Protein AF-A0A5B6TCZ8-F1 (afdb_monomer_lite)

Organism: NCBI:txid2595005

Foldseek 3Di:
DDDDDPPVVDWDWDDPPPDIDTDPDDPPDDDQKDKAADPVRLVCLQVVVDACVVCVVRIDMDHDPVVSVVVSNCSNVVD

Radius of gyration: 13.48 Å; chains: 1; bounding box: 40×26×35 Å

Secondary structure (DSSP, 8-state):
-----------EEEE-SSSEEEES--TT---SEEEEE-HHHHHHHHTTSS-GGG-GGGEEEEE-HHHHHHHHHHHTT--

pLDDT: mean 81.8, std 14.87, range [37.16, 95.75]

Sequence (79 aa):
MAITGEVNGEWLVRYNGKNWVRTESMPGSTPLTEISIDAYASWKLFSKSLRPKDLQDKIQITGNQKLGEAAVEMILFMT

Structure (mmCIF, N/CA/C/O backbone):
data_AF-A0A5B6TCZ8-F1
#
_entry.id   AF-A0A5B6TCZ8-F1
#
loop_
_atom_site.group_PDB
_atom_site.id
_atom_site.type_symbol
_atom_site.label_atom_id
_atom_site.label_alt_id
_atom_site.label_comp_id
_atom_site.label_asym_id
_atom_site.label_entity_id
_atom_site.label_seq_id
_atom_site.pdbx_PDB_ins_code
_atom_site.Cartn_x
_atom_site.Cartn_y
_atom_site.Cartn_z
_atom_site.occupancy
_atom_site.B_iso_or_equiv
_atom_site.auth_seq_id
_atom_site.auth_comp_id
_atom_site.auth_asym_id
_atom_site.auth_atom_id
_atom_site.pdbx_PDB_model_num
ATOM 1 N N . MET A 1 1 ? -25.630 13.877 4.787 1.00 37.16 1 MET A N 1
ATOM 2 C CA . MET A 1 1 ? -24.393 14.664 4.595 1.00 37.16 1 MET A CA 1
ATOM 3 C C . MET A 1 1 ? -23.671 14.042 3.410 1.00 37.16 1 MET A C 1
ATOM 5 O O . MET A 1 1 ? -23.311 12.879 3.511 1.00 37.16 1 MET A O 1
ATOM 9 N N . ALA A 1 2 ? -23.607 14.726 2.265 1.00 39.38 2 ALA A N 1
ATOM 10 C CA . ALA A 1 2 ? -23.000 14.187 1.046 1.00 39.38 2 ALA A CA 1
ATOM 11 C C . ALA A 1 2 ? -21.602 14.789 0.884 1.00 39.38 2 ALA A C 1
ATOM 13 O O . ALA A 1 2 ? -21.464 16.009 0.831 1.00 39.38 2 ALA A O 1
ATOM 14 N N . ILE A 1 3 ? -20.578 13.938 0.855 1.00 43.34 3 ILE A N 1
ATOM 15 C CA . ILE A 1 3 ? -19.217 14.344 0.508 1.00 43.34 3 ILE A CA 1
ATOM 16 C C . ILE A 1 3 ? -19.107 14.164 -1.005 1.00 43.34 3 ILE A C 1
ATOM 18 O O . ILE A 1 3 ? -18.967 13.045 -1.486 1.00 43.34 3 ILE A O 1
ATOM 22 N N . THR A 1 4 ? -19.243 15.253 -1.758 1.00 43.31 4 THR A N 1
ATOM 23 C CA . THR A 1 4 ? -18.999 15.278 -3.205 1.00 43.31 4 THR A CA 1
ATOM 24 C C . THR A 1 4 ? -17.663 15.964 -3.450 1.00 43.31 4 THR A C 1
ATOM 26 O O . THR A 1 4 ? -17.561 17.185 -3.351 1.00 43.31 4 THR A O 1
ATOM 29 N N . GLY A 1 5 ? -16.638 15.173 -3.741 1.00 44.47 5 GLY A N 1
ATOM 30 C CA . GLY A 1 5 ? -15.354 15.643 -4.244 1.00 44.47 5 GLY A CA 1
ATOM 31 C C . GLY A 1 5 ? -14.820 14.600 -5.213 1.00 44.47 5 GLY A C 1
ATOM 32 O O . GLY A 1 5 ? -14.915 13.408 -4.923 1.00 44.47 5 GLY A O 1
ATOM 33 N N . GLU A 1 6 ? -14.303 15.031 -6.362 1.00 44.06 6 GLU A N 1
ATOM 34 C CA . GLU A 1 6 ? -13.503 14.172 -7.238 1.00 44.06 6 GLU A CA 1
ATOM 35 C C . GLU A 1 6 ? -12.268 13.716 -6.460 1.00 44.06 6 GLU A C 1
ATOM 37 O O . GLU A 1 6 ? -11.239 14.387 -6.405 1.00 44.06 6 GLU A O 1
ATOM 42 N N . VAL A 1 7 ? -12.374 12.562 -5.812 1.00 53.19 7 VAL A N 1
ATOM 43 C CA . VAL A 1 7 ? -11.199 11.804 -5.419 1.00 53.19 7 VAL A CA 1
ATOM 44 C C . VAL A 1 7 ? -10.888 10.970 -6.646 1.00 53.19 7 VAL A C 1
ATOM 46 O O . VAL A 1 7 ? -11.615 10.027 -6.941 1.00 53.19 7 VAL A O 1
ATOM 49 N N . ASN A 1 8 ? -9.865 11.365 -7.404 1.00 54.00 8 ASN A N 1
ATOM 50 C CA . ASN A 1 8 ? -9.291 10.557 -8.480 1.00 54.00 8 ASN A CA 1
ATOM 51 C C . ASN A 1 8 ? -8.749 9.267 -7.825 1.00 54.00 8 ASN A C 1
ATOM 53 O O . ASN A 1 8 ? -7.587 9.217 -7.415 1.00 54.00 8 ASN A O 1
ATOM 57 N N . GLY A 1 9 ? -9.654 8.310 -7.579 1.00 70.81 9 GLY A N 1
ATOM 58 C CA . GLY A 1 9 ? -9.605 7.269 -6.538 1.00 70.81 9 GLY A CA 1
ATOM 59 C C . GLY A 1 9 ? -8.608 6.147 -6.783 1.00 70.81 9 GLY A C 1
ATOM 60 O O . GLY A 1 9 ? -8.656 5.120 -6.117 1.00 70.81 9 GLY A O 1
ATOM 61 N N . GLU A 1 10 ? -7.704 6.358 -7.729 1.00 79.44 10 GLU A N 1
ATOM 62 C CA . GLU A 1 10 ? -6.693 5.410 -8.146 1.00 79.44 10 GLU A CA 1
ATOM 63 C C . GLU A 1 10 ? -5.345 6.115 -8.182 1.00 79.44 10 GLU A C 1
ATOM 65 O O . GLU A 1 10 ? -5.157 7.135 -8.855 1.00 79.44 10 GLU A O 1
ATOM 70 N N . TRP A 1 11 ? -4.380 5.564 -7.452 1.00 83.31 11 TRP A N 1
ATOM 71 C CA . TRP A 1 11 ? -3.004 6.038 -7.465 1.00 83.31 11 TRP A CA 1
ATOM 72 C C . TRP A 1 11 ? -2.092 4.906 -7.906 1.00 83.31 11 TRP A C 1
ATOM 74 O O . TRP A 1 11 ? -2.023 3.860 -7.267 1.00 83.31 11 TRP A O 1
ATOM 84 N N . LEU A 1 12 ? -1.339 5.142 -8.978 1.00 87.44 12 LEU A N 1
ATOM 85 C CA . LEU A 1 12 ? -0.297 4.225 -9.412 1.00 87.44 12 LEU A CA 1
ATOM 86 C C . LEU A 1 12 ? 1.032 4.682 -8.821 1.00 87.44 12 LEU A C 1
ATOM 88 O O . LEU A 1 12 ? 1.445 5.833 -8.985 1.00 87.44 12 LEU A O 1
ATOM 92 N N . VAL A 1 13 ? 1.716 3.770 -8.137 1.00 87.75 13 VAL A N 1
ATOM 93 C CA . VAL A 1 13 ? 3.032 4.031 -7.555 1.00 87.75 13 VAL A CA 1
ATOM 94 C C . VAL A 1 13 ? 4.010 2.988 -8.071 1.00 87.75 13 VAL A C 1
ATOM 96 O O . VAL A 1 13 ? 3.732 1.791 -8.057 1.00 87.75 13 VAL A O 1
ATOM 99 N N . ARG A 1 14 ? 5.174 3.446 -8.533 1.00 88.69 14 ARG A N 1
ATOM 100 C CA . ARG A 1 14 ? 6.234 2.582 -9.057 1.00 88.69 14 ARG A CA 1
ATOM 101 C C . ARG A 1 14 ? 7.532 2.836 -8.307 1.00 88.69 14 ARG A C 1
ATOM 103 O O . ARG A 1 14 ? 7.934 3.985 -8.129 1.00 88.69 14 ARG A O 1
ATOM 110 N N . TYR A 1 15 ? 8.215 1.766 -7.921 1.00 87.75 15 TYR A N 1
ATOM 111 C CA . TYR A 1 15 ? 9.585 1.845 -7.428 1.00 87.75 15 TYR A CA 1
ATOM 112 C C . TYR A 1 15 ? 10.559 1.899 -8.611 1.00 87.75 15 TYR A C 1
ATOM 114 O O . TYR A 1 15 ? 10.520 1.035 -9.484 1.00 87.75 15 TYR A O 1
ATOM 122 N N . ASN A 1 16 ? 11.423 2.914 -8.662 1.00 88.06 16 ASN A N 1
ATOM 123 C CA . ASN A 1 16 ? 12.382 3.106 -9.762 1.00 88.06 16 ASN A CA 1
ATOM 124 C C . ASN A 1 16 ? 13.797 2.562 -9.462 1.00 88.06 16 ASN A C 1
ATOM 126 O O . ASN A 1 16 ? 14.728 2.864 -10.203 1.00 88.06 16 ASN A O 1
ATOM 130 N N . GLY A 1 17 ? 13.977 1.816 -8.365 1.00 89.69 17 GLY A N 1
ATOM 131 C CA . GLY A 1 17 ? 15.286 1.349 -7.885 1.00 89.69 17 GLY A CA 1
ATOM 132 C C . GLY A 1 17 ? 15.934 2.241 -6.819 1.00 89.69 17 GLY A C 1
ATOM 133 O O . GLY A 1 17 ? 16.912 1.833 -6.201 1.00 89.69 17 GLY A O 1
ATOM 134 N N . LYS A 1 18 ? 15.389 3.438 -6.570 1.00 91.06 18 LYS A N 1
ATOM 135 C CA . LYS A 1 18 ? 15.855 4.358 -5.519 1.00 91.06 18 LYS A CA 1
ATOM 136 C C . LYS A 1 18 ? 14.719 4.797 -4.605 1.00 91.06 18 LYS A C 1
ATOM 138 O O . LYS A 1 18 ? 14.857 4.761 -3.386 1.00 91.06 18 LYS A O 1
ATOM 143 N N . ASN A 1 19 ? 13.596 5.200 -5.187 1.00 87.75 19 ASN A N 1
ATOM 144 C CA . ASN A 1 19 ? 12.445 5.724 -4.467 1.00 87.75 19 ASN A CA 1
ATOM 145 C C . ASN A 1 19 ? 11.126 5.326 -5.138 1.00 87.75 19 ASN A C 1
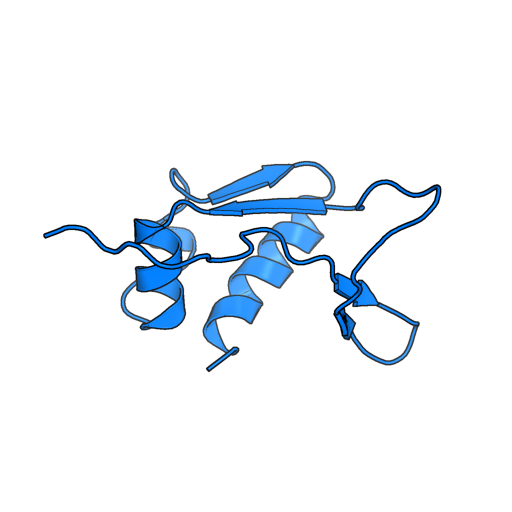ATOM 147 O O . ASN A 1 19 ? 11.080 4.921 -6.302 1.00 87.75 19 ASN A O 1
ATOM 151 N N . TRP A 1 20 ? 10.043 5.456 -4.376 1.00 86.62 20 TRP A N 1
ATOM 152 C CA . TRP A 1 20 ? 8.685 5.338 -4.888 1.00 86.62 20 TRP A CA 1
ATOM 153 C C . TRP A 1 20 ? 8.272 6.654 -5.546 1.00 86.62 20 TRP A C 1
ATOM 155 O O . TRP A 1 20 ? 8.503 7.729 -4.988 1.00 86.62 20 TRP A O 1
ATOM 165 N N . VAL A 1 21 ? 7.682 6.570 -6.737 1.00 87.62 21 VAL A N 1
ATOM 166 C CA . VAL A 1 21 ? 7.150 7.724 -7.469 1.00 87.62 21 VAL A CA 1
ATOM 167 C C . VAL A 1 21 ? 5.703 7.468 -7.865 1.00 87.62 21 VAL A C 1
ATOM 169 O O . VAL A 1 21 ? 5.365 6.368 -8.308 1.00 87.62 21 VAL A O 1
ATOM 172 N N . ARG A 1 22 ? 4.853 8.489 -7.722 1.00 86.38 22 ARG A N 1
ATOM 173 C CA . ARG A 1 22 ? 3.507 8.476 -8.298 1.00 86.38 22 ARG A CA 1
ATOM 174 C C . ARG A 1 22 ? 3.628 8.586 -9.815 1.00 86.38 22 ARG A C 1
ATOM 176 O O . ARG A 1 22 ? 4.424 9.377 -10.319 1.00 86.38 22 ARG A O 1
ATOM 183 N N . THR A 1 23 ? 2.851 7.792 -10.531 1.00 86.44 23 THR A N 1
ATOM 184 C CA . THR A 1 23 ? 2.759 7.839 -11.987 1.00 86.44 23 THR A CA 1
ATOM 185 C C . THR A 1 23 ? 1.298 7.915 -12.407 1.00 86.44 23 THR A C 1
ATOM 187 O O . THR A 1 23 ? 0.412 7.501 -11.665 1.00 86.44 23 THR A O 1
ATOM 190 N N . GLU A 1 24 ? 1.044 8.487 -13.577 1.00 83.94 24 GLU A N 1
ATOM 191 C CA . GLU A 1 24 ? -0.306 8.619 -14.132 1.00 83.94 24 GLU A CA 1
ATOM 192 C C . GLU A 1 24 ? -0.668 7.436 -15.036 1.00 83.94 24 GLU A C 1
ATOM 194 O O . GLU A 1 24 ? -1.835 7.225 -15.343 1.00 83.94 24 GLU A O 1
ATOM 199 N N . SER A 1 25 ? 0.321 6.643 -15.462 1.00 82.56 25 SER A N 1
ATOM 200 C CA . SER A 1 25 ? 0.089 5.478 -16.314 1.00 82.56 25 SER A CA 1
ATOM 201 C C . SER A 1 25 ? 1.183 4.418 -16.170 1.00 82.56 25 SER A C 1
ATOM 203 O O . SER A 1 25 ? 2.345 4.714 -15.886 1.00 82.56 25 SER A O 1
ATOM 205 N N . MET A 1 26 ? 0.811 3.159 -16.406 1.00 76.69 26 MET A N 1
ATOM 206 C CA . MET A 1 26 ? 1.741 2.037 -16.570 1.00 76.69 26 MET A CA 1
ATOM 207 C C . MET A 1 26 ? 1.550 1.406 -17.955 1.00 76.69 26 MET A C 1
ATOM 209 O O . MET A 1 26 ? 0.846 0.406 -18.088 1.00 76.69 26 MET A O 1
ATOM 213 N N . PRO A 1 27 ? 2.137 1.988 -19.017 1.00 72.06 27 PRO A N 1
ATOM 214 C CA . PRO A 1 27 ? 1.989 1.441 -20.359 1.00 72.06 27 PRO A CA 1
ATOM 215 C C . PRO A 1 27 ? 2.619 0.045 -20.445 1.00 72.06 27 PRO A C 1
ATOM 217 O O . PRO A 1 27 ? 3.814 -0.121 -20.207 1.00 72.06 27 PRO A O 1
ATOM 220 N N . GLY A 1 28 ? 1.800 -0.952 -20.795 1.00 72.81 28 GLY A N 1
ATOM 221 C CA . GLY A 1 28 ? 2.236 -2.329 -21.051 1.00 72.81 28 GLY A CA 1
ATOM 222 C C . GLY A 1 28 ? 2.488 -3.198 -19.814 1.00 72.81 28 GLY A C 1
ATOM 223 O O . GLY A 1 28 ? 2.959 -4.320 -19.978 1.00 72.81 28 GLY A O 1
ATOM 224 N N . SER A 1 29 ? 2.163 -2.723 -18.606 1.00 76.44 29 SER A N 1
ATOM 225 C CA . SER A 1 29 ? 2.413 -3.463 -17.362 1.00 76.44 29 SER A CA 1
ATOM 226 C C . SER A 1 29 ? 1.198 -3.460 -16.444 1.00 76.44 29 SER A C 1
ATOM 228 O O . SER A 1 29 ? 0.596 -2.417 -16.202 1.00 76.44 29 SER A O 1
ATOM 230 N N . THR A 1 30 ? 0.882 -4.618 -15.867 1.00 82.56 30 THR A N 1
ATOM 231 C CA . THR A 1 30 ? -0.068 -4.726 -14.756 1.00 82.56 30 THR A CA 1
ATOM 232 C C . THR A 1 30 ? 0.632 -4.420 -13.430 1.00 82.56 30 THR A C 1
ATOM 234 O O . THR A 1 30 ? 1.806 -4.779 -13.267 1.00 82.56 30 THR A O 1
ATOM 237 N N . PRO A 1 31 ? -0.050 -3.785 -12.461 1.00 88.00 31 PRO A N 1
ATOM 238 C CA . PRO A 1 31 ? 0.503 -3.612 -11.125 1.00 88.00 31 PRO A CA 1
ATOM 239 C C . PRO A 1 31 ? 0.844 -4.973 -10.500 1.00 88.00 31 PRO A C 1
ATOM 241 O O . PRO A 1 31 ? 0.114 -5.948 -10.660 1.00 88.00 31 PRO A O 1
ATOM 244 N N . LEU A 1 32 ? 1.956 -5.038 -9.761 1.00 92.94 32 LEU A N 1
ATOM 245 C CA . LEU A 1 32 ? 2.318 -6.237 -8.991 1.00 92.94 32 LEU A CA 1
ATOM 246 C C . LEU A 1 32 ? 1.345 -6.489 -7.836 1.00 92.94 32 LEU A C 1
ATOM 248 O O . LEU A 1 32 ? 1.188 -7.626 -7.399 1.00 92.94 32 LEU A O 1
ATOM 252 N N . THR A 1 33 ? 0.745 -5.423 -7.313 1.00 94.38 33 THR A N 1
ATOM 253 C CA . THR A 1 33 ? -0.277 -5.469 -6.275 1.00 94.38 33 THR A CA 1
ATOM 254 C C . THR A 1 33 ? -1.265 -4.337 -6.499 1.00 94.38 33 THR A C 1
ATOM 256 O O . THR A 1 33 ? -0.871 -3.225 -6.850 1.00 94.38 33 THR A O 1
ATOM 259 N N . GLU A 1 34 ? -2.531 -4.619 -6.255 1.00 93.00 34 GLU A N 1
ATOM 260 C CA . GLU A 1 34 ? -3.610 -3.644 -6.202 1.00 93.00 34 GLU A CA 1
ATOM 261 C C . GLU A 1 34 ? -4.203 -3.670 -4.796 1.00 93.00 34 GLU A C 1
ATOM 263 O O . GLU A 1 34 ? -4.316 -4.737 -4.188 1.00 93.00 34 GLU A O 1
ATOM 268 N N . ILE A 1 35 ? -4.518 -2.495 -4.259 1.00 92.00 35 ILE A N 1
ATOM 269 C CA . ILE A 1 35 ? -5.058 -2.335 -2.911 1.00 92.00 35 ILE A CA 1
ATOM 270 C C . ILE A 1 35 ? -6.326 -1.509 -3.050 1.00 92.00 35 ILE A C 1
ATOM 272 O O . ILE A 1 35 ? -6.265 -0.349 -3.454 1.00 92.00 35 ILE A O 1
ATOM 276 N N . SER A 1 36 ? -7.459 -2.106 -2.707 1.00 91.38 36 SER A N 1
ATOM 277 C CA . SER A 1 36 ? -8.746 -1.425 -2.675 1.00 91.38 36 SER A CA 1
ATOM 278 C C . SER A 1 36 ? -9.167 -1.217 -1.229 1.00 91.38 36 SER A C 1
ATOM 280 O O . SER A 1 36 ? -9.145 -2.147 -0.419 1.00 91.38 36 SER A O 1
ATOM 282 N N . ILE A 1 37 ? -9.511 0.023 -0.894 1.00 88.50 37 ILE A N 1
ATOM 283 C CA . ILE A 1 37 ? -9.917 0.428 0.449 1.00 88.50 37 ILE A CA 1
ATOM 284 C C . ILE A 1 37 ? -11.182 1.256 0.296 1.00 88.50 37 ILE A C 1
ATOM 286 O O . ILE A 1 37 ? -11.215 2.214 -0.478 1.00 88.50 37 ILE A O 1
ATOM 290 N N . ASP A 1 38 ? -12.230 0.916 1.042 1.00 86.88 38 ASP A N 1
ATOM 291 C CA . ASP A 1 38 ? -13.432 1.743 1.025 1.00 86.88 38 ASP A CA 1
ATOM 292 C C . ASP A 1 38 ? -13.167 3.137 1.636 1.00 86.88 38 ASP A C 1
ATOM 294 O O . ASP A 1 38 ? -12.193 3.370 2.363 1.00 86.88 38 ASP A O 1
ATOM 298 N N . ALA A 1 39 ? -14.029 4.106 1.327 1.00 84.62 39 ALA A N 1
ATOM 299 C CA . ALA A 1 39 ? -13.836 5.489 1.765 1.00 84.62 39 ALA A CA 1
ATOM 300 C C . ALA A 1 39 ? -13.813 5.638 3.300 1.00 84.62 39 ALA A C 1
ATOM 302 O O . ALA A 1 39 ? -13.096 6.487 3.836 1.00 84.62 39 ALA A O 1
ATOM 303 N N . TYR A 1 40 ? -14.576 4.807 4.017 1.00 87.94 40 TYR A N 1
ATOM 304 C CA . TYR A 1 40 ? -14.630 4.836 5.476 1.00 87.94 40 TYR A CA 1
ATOM 305 C C . TYR A 1 40 ? -13.309 4.350 6.081 1.00 87.94 40 TYR A C 1
ATOM 307 O O . TYR A 1 40 ? -12.720 5.044 6.911 1.00 87.94 40 TYR A O 1
ATOM 315 N N . ALA A 1 41 ? -12.821 3.192 5.643 1.00 88.12 41 ALA A N 1
ATOM 316 C CA . ALA A 1 41 ? -11.564 2.605 6.080 1.00 88.12 41 ALA A CA 1
ATOM 317 C C . ALA A 1 41 ? -10.377 3.501 5.710 1.00 88.12 41 ALA A C 1
ATOM 319 O O . ALA A 1 41 ? -9.528 3.758 6.563 1.00 88.12 41 ALA A O 1
ATOM 320 N N . SER A 1 42 ? -10.377 4.070 4.500 1.00 85.75 42 SER A N 1
ATOM 321 C CA . SER A 1 42 ? -9.363 5.032 4.054 1.00 85.75 42 SER A CA 1
ATOM 322 C C . SER A 1 42 ? -9.265 6.211 5.020 1.00 85.75 42 SER A C 1
ATOM 324 O O . SER A 1 42 ? -8.190 6.507 5.539 1.00 85.75 42 SER A O 1
ATOM 326 N N . TRP A 1 43 ? -10.401 6.841 5.343 1.00 85.88 43 TRP A N 1
ATOM 327 C CA . TRP A 1 43 ? -10.432 7.953 6.293 1.00 85.88 43 TRP A CA 1
ATOM 328 C C . TRP A 1 43 ? -9.906 7.554 7.675 1.00 85.88 43 TRP A C 1
ATOM 330 O O . TRP A 1 43 ? -9.115 8.290 8.259 1.00 85.88 43 TRP A O 1
ATOM 340 N N . LYS A 1 44 ? -10.293 6.378 8.186 1.00 89.75 44 LYS A N 1
ATOM 341 C CA . LYS A 1 44 ? -9.849 5.893 9.503 1.00 89.75 44 LYS A CA 1
ATOM 342 C C . LYS A 1 44 ? -8.349 5.602 9.572 1.00 89.75 44 LYS A C 1
ATOM 344 O O . LYS A 1 44 ? -7.761 5.807 10.638 1.00 89.75 44 LYS A O 1
ATOM 349 N N . LEU A 1 45 ? -7.747 5.156 8.469 1.00 86.94 45 LEU A N 1
ATOM 350 C CA . LEU A 1 45 ? -6.302 4.954 8.351 1.00 86.94 45 LEU A CA 1
ATOM 351 C C . LEU A 1 45 ? -5.558 6.294 8.321 1.00 86.94 45 LEU A C 1
ATOM 353 O O . LEU A 1 45 ? -4.655 6.502 9.132 1.00 86.94 45 LEU A O 1
ATOM 357 N N . PHE A 1 46 ? -5.975 7.230 7.460 1.00 84.50 46 PHE A N 1
ATOM 358 C CA . PHE A 1 46 ? -5.336 8.551 7.350 1.00 84.50 46 PHE A CA 1
ATOM 359 C C . PHE A 1 46 ? -5.472 9.378 8.632 1.00 84.50 46 PHE A C 1
ATOM 361 O O . PHE A 1 46 ? -4.520 10.027 9.060 1.00 84.50 46 PHE A O 1
ATOM 368 N N . SER A 1 47 ? -6.625 9.306 9.304 1.00 88.81 47 SER A N 1
ATOM 369 C CA . SER A 1 47 ? -6.840 9.967 10.595 1.00 88.81 47 SER A CA 1
ATOM 370 C C . SER A 1 47 ? -6.158 9.251 11.767 1.00 88.81 47 SER A C 1
ATOM 372 O O . SER A 1 47 ? -6.319 9.676 12.914 1.00 88.81 47 SER A O 1
ATOM 374 N N . LYS A 1 48 ? -5.439 8.145 11.509 1.00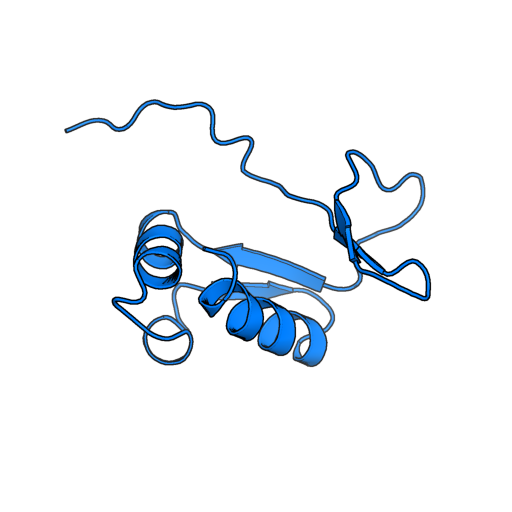 86.12 48 LYS A N 1
ATOM 375 C CA . LYS A 1 48 ? -4.774 7.283 12.505 1.00 86.12 48 LYS A CA 1
ATOM 376 C C . LYS A 1 48 ? -5.720 6.794 13.608 1.00 86.12 48 LYS A C 1
ATOM 378 O O . LYS A 1 48 ? -5.281 6.483 14.713 1.00 86.12 48 LYS A O 1
ATOM 383 N N . SER A 1 49 ? -7.022 6.743 13.324 1.00 88.50 49 SER A N 1
ATOM 384 C CA . SER A 1 49 ? -8.049 6.346 14.291 1.00 88.50 49 SER A CA 1
ATOM 385 C C . SER A 1 49 ? -8.171 4.831 14.420 1.00 88.50 49 SER A C 1
ATOM 387 O O . SER A 1 49 ? -8.549 4.355 15.485 1.00 88.50 49 SER A O 1
ATOM 389 N N . LEU A 1 50 ? -7.862 4.087 13.355 1.00 90.75 50 LEU A N 1
ATOM 390 C CA . LEU A 1 50 ? -7.810 2.624 13.343 1.00 90.75 50 LEU A CA 1
ATOM 391 C C . LEU A 1 50 ? -6.529 2.150 12.653 1.00 90.75 50 LEU A C 1
ATOM 393 O O . LEU A 1 50 ? -5.932 2.882 11.858 1.00 90.75 50 LEU A O 1
ATOM 397 N N . ARG A 1 51 ? -6.094 0.929 12.968 1.00 89.81 51 ARG A N 1
ATOM 398 C CA . ARG A 1 51 ? -4.958 0.268 12.313 1.00 89.81 51 ARG A CA 1
ATOM 399 C C . ARG A 1 51 ? -5.453 -0.669 11.203 1.00 89.81 51 ARG A C 1
ATOM 401 O O . ARG A 1 51 ? -6.596 -1.114 11.266 1.00 89.81 51 ARG A O 1
ATOM 408 N N . PRO A 1 52 ? -4.599 -1.040 10.232 1.00 90.06 52 PRO A N 1
ATOM 409 C CA . PRO A 1 52 ? -4.946 -1.997 9.179 1.00 90.06 52 PRO A CA 1
ATOM 410 C C . PRO A 1 52 ? -5.572 -3.295 9.697 1.00 90.06 52 PRO A C 1
ATOM 412 O O . PRO A 1 52 ? -6.574 -3.763 9.166 1.00 90.06 52 PRO A O 1
ATOM 415 N N . LYS A 1 53 ? -5.038 -3.832 10.801 1.00 90.25 53 LYS A N 1
ATOM 416 C CA . LYS A 1 53 ? -5.573 -5.029 11.466 1.00 90.25 53 LYS A CA 1
ATOM 417 C C . LYS A 1 53 ? -7.020 -4.888 11.960 1.00 90.25 53 LYS A C 1
ATOM 419 O O . LYS A 1 53 ? -7.697 -5.897 12.099 1.00 90.25 53 LYS A O 1
ATOM 424 N N . ASP A 1 54 ? -7.487 -3.667 12.21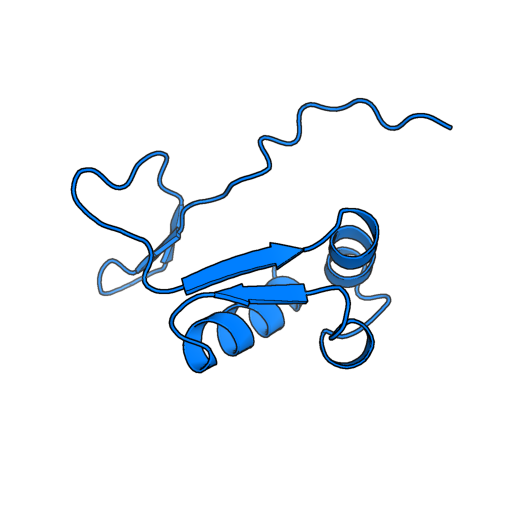4 1.00 90.56 54 ASP A N 1
ATOM 425 C CA . ASP A 1 54 ? -8.852 -3.386 12.676 1.00 90.56 54 ASP A CA 1
ATOM 426 C C . ASP A 1 54 ? -9.832 -3.232 11.490 1.00 90.56 54 ASP A C 1
ATOM 428 O O . ASP A 1 54 ? -11.025 -3.014 11.687 1.00 90.56 54 ASP A O 1
ATOM 432 N N . LEU A 1 55 ? -9.325 -3.304 10.252 1.00 89.62 55 LEU A N 1
ATOM 433 C CA . LEU A 1 55 ? -10.036 -3.009 9.005 1.00 89.62 55 LEU A CA 1
ATOM 434 C C . LEU A 1 55 ? -9.832 -4.100 7.939 1.00 89.62 55 LEU A C 1
ATOM 436 O O . LEU A 1 55 ? -10.027 -3.833 6.757 1.00 89.62 55 LEU A O 1
ATOM 440 N N . GLN A 1 56 ? -9.450 -5.320 8.333 1.00 84.00 56 GLN A N 1
ATOM 441 C CA . GLN A 1 56 ? -9.113 -6.405 7.397 1.00 84.00 56 GLN A CA 1
ATOM 442 C C . GLN A 1 56 ? -10.233 -6.686 6.384 1.00 84.00 56 GLN A C 1
ATOM 444 O O . GLN A 1 56 ? -9.966 -6.795 5.194 1.00 84.00 56 GLN A O 1
ATOM 449 N N . ASP A 1 57 ? -11.495 -6.675 6.819 1.00 88.25 57 ASP A N 1
ATOM 450 C CA . ASP A 1 57 ? -12.652 -6.911 5.938 1.00 88.25 57 ASP A CA 1
ATOM 451 C C . ASP A 1 57 ? -12.942 -5.748 4.969 1.00 88.25 57 ASP A C 1
ATOM 453 O O . ASP A 1 57 ? -13.823 -5.843 4.112 1.00 88.25 57 ASP A O 1
ATOM 457 N N . LYS A 1 58 ? -12.252 -4.614 5.139 1.00 89.38 58 LYS A N 1
ATOM 458 C CA . LYS A 1 58 ? -12.434 -3.368 4.377 1.00 89.38 58 LYS A CA 1
ATOM 459 C C . LYS A 1 58 ? -11.246 -3.030 3.478 1.00 89.38 58 LYS A C 1
ATOM 461 O O . LYS A 1 58 ? -11.288 -2.015 2.782 1.00 89.38 58 LYS A O 1
ATOM 466 N N . ILE A 1 59 ? -10.204 -3.859 3.510 1.00 91.19 59 ILE A N 1
ATOM 467 C CA . ILE A 1 59 ? -8.984 -3.711 2.722 1.00 91.19 59 ILE A CA 1
ATOM 468 C C . ILE A 1 59 ? -8.835 -4.974 1.883 1.00 91.19 59 ILE A C 1
ATOM 4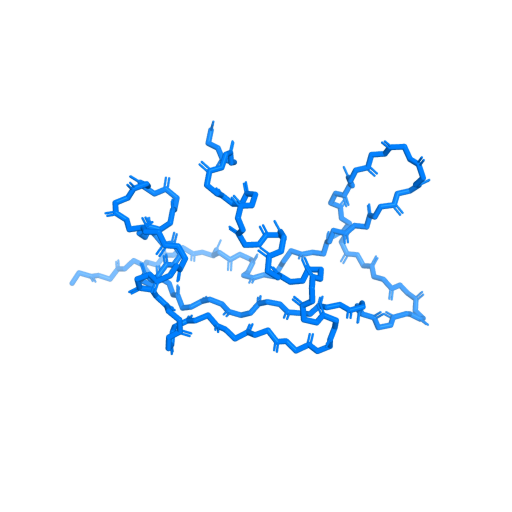70 O O . ILE A 1 59 ? -8.649 -6.068 2.408 1.00 91.19 59 ILE A O 1
ATOM 474 N N . GLN A 1 60 ? -8.907 -4.820 0.568 1.00 93.94 60 GLN A N 1
ATOM 475 C CA . GLN A 1 60 ? -8.697 -5.913 -0.371 1.00 93.94 60 GLN A CA 1
ATOM 476 C C . GLN A 1 60 ? -7.342 -5.745 -1.040 1.00 93.94 60 GLN A C 1
ATOM 478 O O . GLN A 1 60 ? -7.033 -4.675 -1.560 1.00 93.94 60 GLN A O 1
ATOM 483 N N . ILE A 1 61 ? -6.539 -6.806 -1.022 1.00 93.38 61 ILE A N 1
ATOM 484 C CA . ILE A 1 61 ? -5.243 -6.860 -1.695 1.00 93.38 61 ILE A CA 1
ATOM 485 C C . ILE A 1 61 ? -5.333 -7.925 -2.783 1.00 93.38 61 ILE A C 1
ATOM 487 O O . ILE A 1 61 ? -5.649 -9.081 -2.504 1.00 93.38 61 ILE A O 1
ATOM 491 N N . THR A 1 62 ? -5.028 -7.535 -4.016 1.00 94.12 62 THR A N 1
ATOM 492 C CA . THR A 1 62 ? -4.978 -8.434 -5.174 1.00 94.12 62 THR A CA 1
ATOM 493 C C . THR A 1 62 ? -3.558 -8.443 -5.735 1.00 94.12 62 THR A C 1
ATOM 495 O O . THR A 1 62 ? -2.928 -7.395 -5.856 1.00 94.12 62 THR A O 1
ATOM 498 N N . GLY A 1 63 ? -3.030 -9.618 -6.088 1.00 94.88 63 GLY A N 1
ATOM 499 C CA . GLY A 1 63 ? -1.651 -9.775 -6.565 1.00 94.88 63 GLY A CA 1
ATOM 500 C C . GLY A 1 63 ? -0.672 -10.116 -5.437 1.00 94.88 63 GLY A C 1
ATOM 501 O O . GLY A 1 63 ? -0.865 -11.091 -4.712 1.00 94.88 63 GLY A O 1
ATOM 502 N N . ASN A 1 64 ? 0.422 -9.364 -5.311 1.00 95.75 64 ASN A N 1
ATOM 503 C CA . ASN A 1 64 ? 1.468 -9.631 -4.323 1.00 95.75 64 ASN A CA 1
ATOM 504 C C . ASN A 1 64 ? 1.048 -9.204 -2.906 1.00 95.75 64 ASN A C 1
ATOM 506 O O . ASN A 1 64 ? 1.266 -8.063 -2.497 1.00 95.75 64 ASN A O 1
ATOM 510 N N . GLN A 1 65 ? 0.536 -10.169 -2.139 1.00 94.19 65 GLN A N 1
ATOM 511 C CA . GLN A 1 65 ? 0.046 -9.983 -0.772 1.00 94.19 65 GLN A CA 1
ATOM 512 C C . GLN A 1 65 ? 1.042 -9.261 0.149 1.00 94.19 65 GLN A C 1
ATOM 514 O O . GLN A 1 65 ? 0.696 -8.276 0.794 1.00 94.19 65 GLN A O 1
ATOM 519 N N . LYS A 1 66 ? 2.304 -9.708 0.172 1.00 93.88 66 LYS A N 1
ATOM 520 C CA . LYS A 1 66 ? 3.334 -9.154 1.065 1.00 93.88 66 LYS A CA 1
ATOM 521 C C . LYS A 1 66 ? 3.645 -7.691 0.744 1.00 93.88 66 LYS A C 1
ATOM 523 O O . LYS A 1 66 ? 3.912 -6.901 1.647 1.00 93.88 66 LYS A O 1
ATOM 528 N N . LEU A 1 67 ? 3.633 -7.333 -0.543 1.00 92.56 67 LEU A N 1
ATOM 529 C CA . LEU A 1 67 ? 3.816 -5.949 -0.974 1.00 92.56 67 LEU A CA 1
ATOM 530 C C . LEU A 1 67 ? 2.605 -5.090 -0.596 1.00 92.56 67 LEU A C 1
ATOM 532 O O . LEU A 1 67 ? 2.794 -3.978 -0.106 1.00 92.56 67 LEU A O 1
ATOM 536 N N . GLY A 1 68 ? 1.391 -5.610 -0.790 1.00 92.38 68 GLY A N 1
ATOM 537 C CA . GLY A 1 68 ? 0.159 -4.928 -0.403 1.00 92.38 68 GLY A CA 1
ATOM 538 C C . GLY A 1 68 ? 0.094 -4.644 1.096 1.00 92.38 68 GLY A C 1
ATOM 539 O O . GLY A 1 68 ? -0.144 -3.508 1.491 1.00 92.38 68 GLY A O 1
ATOM 540 N N . GLU A 1 69 ? 0.398 -5.634 1.936 1.00 91.62 69 GLU A N 1
ATOM 541 C CA . GLU A 1 69 ? 0.427 -5.479 3.398 1.00 91.62 69 GLU A CA 1
ATOM 542 C C . GLU A 1 69 ? 1.443 -4.419 3.836 1.00 91.62 69 GLU A C 1
ATOM 544 O O . GLU A 1 69 ? 1.117 -3.526 4.618 1.00 91.62 69 G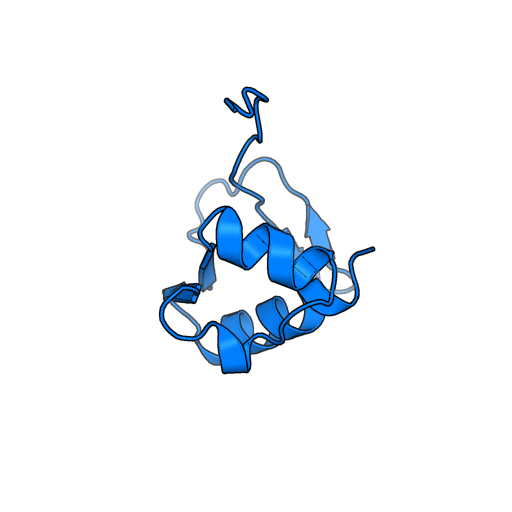LU A O 1
ATOM 549 N N . ALA A 1 70 ? 2.658 -4.462 3.278 1.00 90.31 70 ALA A N 1
ATOM 550 C CA . ALA A 1 70 ? 3.680 -3.459 3.563 1.00 90.31 70 ALA A CA 1
ATOM 551 C C . ALA A 1 70 ? 3.236 -2.048 3.139 1.00 90.31 70 ALA A C 1
ATOM 553 O O . ALA A 1 70 ? 3.445 -1.086 3.877 1.00 90.31 70 ALA A O 1
ATOM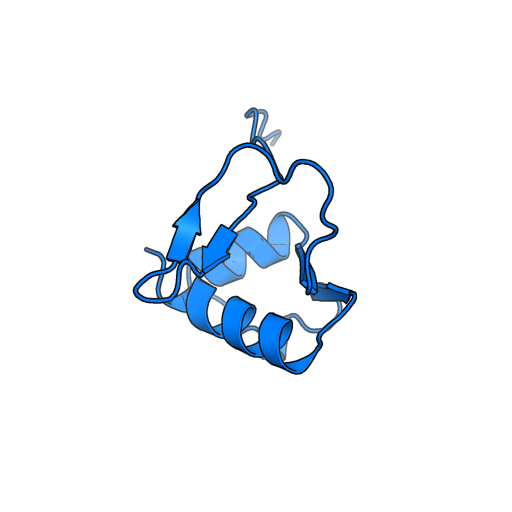 554 N N . ALA A 1 71 ? 2.600 -1.916 1.973 1.00 89.62 71 ALA A N 1
ATOM 555 C CA . ALA A 1 71 ? 2.085 -0.640 1.490 1.00 89.62 71 ALA A CA 1
ATOM 556 C C . ALA A 1 71 ? 0.945 -0.103 2.373 1.00 89.62 71 ALA A C 1
ATOM 558 O O . ALA A 1 71 ? 0.934 1.085 2.687 1.00 89.62 71 ALA A O 1
ATOM 559 N N . VAL A 1 72 ? 0.033 -0.962 2.836 1.00 89.06 72 VAL A N 1
ATOM 560 C CA . VAL A 1 72 ? -1.051 -0.583 3.758 1.00 89.06 72 VAL A CA 1
ATOM 561 C C . VAL A 1 72 ? -0.500 -0.079 5.098 1.00 89.06 72 VAL A C 1
ATOM 563 O O . VAL A 1 72 ? -0.975 0.932 5.614 1.00 89.06 72 VAL A O 1
ATOM 566 N N . GLU A 1 73 ? 0.534 -0.720 5.643 1.00 85.81 73 GLU A N 1
ATOM 567 C CA . GLU A 1 73 ? 1.216 -0.238 6.854 1.00 85.81 73 GLU A CA 1
ATOM 568 C C . GLU A 1 73 ? 1.882 1.134 6.635 1.00 85.81 73 GLU A C 1
ATOM 570 O O . GLU A 1 73 ? 1.880 1.983 7.528 1.00 85.81 73 GLU A O 1
ATOM 575 N N . MET A 1 74 ? 2.398 1.403 5.429 1.00 82.06 74 MET A N 1
ATOM 576 C CA . MET A 1 74 ? 2.993 2.701 5.087 1.00 82.06 74 MET A CA 1
ATOM 577 C C . MET A 1 74 ? 1.971 3.844 5.004 1.00 82.06 74 MET A C 1
ATOM 579 O O . MET A 1 74 ? 2.335 4.986 5.293 1.00 82.06 74 MET A O 1
ATOM 583 N N . ILE A 1 75 ? 0.702 3.565 4.675 1.00 77.94 75 ILE A N 1
ATOM 584 C CA . ILE A 1 75 ? -0.367 4.586 4.621 1.00 77.94 75 ILE A CA 1
ATOM 585 C C . ILE A 1 75 ? -0.502 5.314 5.968 1.00 77.94 75 ILE A C 1
ATOM 587 O O . ILE A 1 75 ? -0.770 6.513 5.997 1.00 77.94 75 ILE A O 1
ATOM 591 N N . LEU A 1 76 ? -0.210 4.640 7.086 1.00 65.88 76 LEU A N 1
ATOM 592 C CA . LEU A 1 76 ? -0.232 5.233 8.430 1.00 65.88 76 LEU A CA 1
ATOM 593 C C . LEU A 1 76 ? 0.779 6.376 8.636 1.00 65.88 76 LEU A C 1
ATOM 595 O O . LEU A 1 76 ? 0.670 7.121 9.615 1.00 65.88 76 LEU A O 1
ATOM 599 N N . PHE A 1 77 ? 1.766 6.508 7.751 1.00 63.56 77 PHE A N 1
ATOM 600 C CA . PHE A 1 77 ? 2.827 7.513 7.824 1.00 63.56 77 PHE A CA 1
ATOM 601 C C . PHE A 1 77 ? 2.714 8.585 6.731 1.00 63.56 77 PHE A C 1
ATOM 603 O O . PHE A 1 77 ? 3.458 9.562 6.771 1.00 63.56 77 PHE A O 1
ATOM 610 N N . MET A 1 78 ? 1.781 8.436 5.785 1.00 59.47 78 MET A N 1
ATOM 611 C CA . MET A 1 78 ? 1.488 9.432 4.751 1.00 59.47 78 MET A CA 1
ATOM 612 C C . MET A 1 78 ? 0.516 10.493 5.292 1.00 59.47 78 MET A C 1
ATOM 614 O O . MET A 1 78 ? -0.656 10.517 4.924 1.00 59.47 78 MET A O 1
ATOM 618 N N . THR A 1 79 ? 0.989 11.350 6.199 1.00 48.84 79 THR A N 1
ATOM 619 C CA . THR A 1 79 ? 0.277 12.559 6.662 1.00 48.84 79 THR A CA 1
ATOM 620 C C . THR A 1 79 ? 1.243 13.710 6.813 1.00 48.84 79 THR A C 1
ATOM 622 O O . THR A 1 79 ? 2.264 13.466 7.498 1.00 48.84 79 THR A O 1
#